Protein AF-A0A964A7P7-F1 (afdb_monomer_lite)

pLDDT: mean 86.05, std 11.73, range [36.97, 98.0]

Structure (mmCIF, N/CA/C/O backbone):
data_AF-A0A964A7P7-F1
#
_entry.id   AF-A0A964A7P7-F1
#
loop_
_atom_site.group_PDB
_atom_site.id
_atom_site.type_symbol
_atom_site.label_atom_id
_atom_site.label_alt_id
_atom_site.label_comp_id
_atom_site.label_asym_id
_atom_site.label_entity_id
_atom_site.label_seq_id
_atom_site.pdbx_PDB_ins_code
_atom_site.Cartn_x
_atom_site.Cartn_y
_atom_site.Cartn_z
_atom_site.occupancy
_atom_site.B_iso_or_equiv
_atom_site.auth_seq_id
_atom_site.auth_comp_id
_atom_site.auth_asym_id
_atom_site.auth_atom_id
_atom_site.pdbx_PDB_model_num
ATOM 1 N N . MET A 1 1 ? -12.795 -25.127 33.442 1.00 36.97 1 MET A N 1
ATOM 2 C CA . MET A 1 1 ? -13.113 -23.686 33.507 1.00 36.97 1 MET A CA 1
ATOM 3 C C . MET A 1 1 ? -12.722 -23.083 32.168 1.00 36.97 1 MET A C 1
ATOM 5 O O . MET A 1 1 ? -11.535 -22.965 31.910 1.00 36.97 1 MET A O 1
ATOM 9 N N . ALA A 1 2 ? -13.684 -22.821 31.280 1.00 46.06 2 ALA A N 1
ATOM 10 C CA . ALA A 1 2 ? -13.406 -22.111 30.034 1.00 46.06 2 ALA A CA 1
ATOM 11 C C . ALA A 1 2 ? -13.218 -20.628 30.373 1.00 46.06 2 ALA A C 1
ATOM 13 O O . ALA A 1 2 ? -14.102 -20.027 30.989 1.00 46.06 2 ALA A O 1
ATOM 14 N N . ALA A 1 3 ? -12.053 -20.070 30.045 1.00 47.06 3 ALA A N 1
ATOM 15 C CA . ALA A 1 3 ? -11.812 -18.641 30.158 1.00 47.06 3 ALA A CA 1
ATOM 16 C C . ALA A 1 3 ? -12.875 -17.916 29.323 1.00 47.06 3 ALA A C 1
ATOM 18 O O . ALA A 1 3 ? -13.030 -18.191 28.134 1.00 47.06 3 ALA A O 1
ATOM 19 N N . ARG A 1 4 ? -13.652 -17.034 29.955 1.00 51.91 4 ARG A N 1
ATOM 20 C CA . ARG A 1 4 ? -14.551 -16.143 29.225 1.00 51.91 4 ARG A CA 1
ATOM 21 C C . ARG A 1 4 ? -13.666 -15.201 28.419 1.00 51.91 4 ARG A C 1
ATOM 23 O O . ARG A 1 4 ? -12.966 -14.384 29.013 1.00 51.91 4 ARG A O 1
ATOM 30 N N . ALA A 1 5 ? -13.678 -15.346 27.096 1.00 59.22 5 ALA A N 1
ATOM 31 C CA . ALA A 1 5 ? -13.198 -14.302 26.205 1.00 59.22 5 ALA A CA 1
ATOM 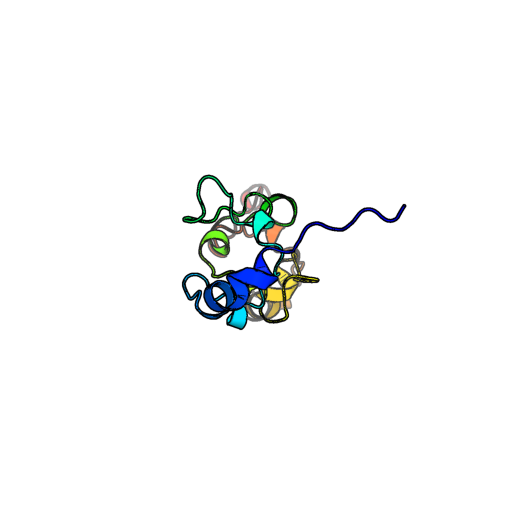32 C C . ALA A 1 5 ? -13.915 -13.005 26.609 1.00 59.22 5 ALA A C 1
ATOM 34 O O . ALA A 1 5 ? -15.136 -13.007 26.787 1.00 59.22 5 ALA A O 1
ATOM 35 N N . GLY A 1 6 ? -13.149 -11.948 26.883 1.00 60.06 6 GLY A N 1
ATOM 36 C CA . GLY A 1 6 ? -13.702 -10.658 27.286 1.00 60.06 6 GLY A CA 1
ATOM 37 C C . GLY A 1 6 ? -14.735 -10.170 26.272 1.00 60.06 6 GLY A C 1
ATOM 38 O O . GLY A 1 6 ? -14.663 -10.516 25.096 1.00 60.06 6 GLY A O 1
ATOM 39 N N . PHE A 1 7 ? -15.708 -9.395 26.743 1.00 76.75 7 PHE A N 1
ATOM 40 C CA . PHE A 1 7 ? -16.764 -8.830 25.909 1.00 76.75 7 PHE A CA 1
ATOM 41 C C . PHE A 1 7 ? -16.139 -7.995 24.769 1.00 76.75 7 PHE A C 1
ATOM 43 O O . PHE A 1 7 ? -15.469 -7.002 25.070 1.00 76.75 7 PHE A O 1
ATOM 50 N N . PRO A 1 8 ? -16.284 -8.395 23.490 1.00 87.56 8 PRO A N 1
ATOM 51 C CA . PRO A 1 8 ? -15.654 -7.691 22.378 1.00 87.56 8 PRO A CA 1
ATOM 52 C C . PRO A 1 8 ? -16.144 -6.246 22.284 1.00 87.56 8 PRO A C 1
ATOM 54 O O . PRO A 1 8 ? -17.333 -5.978 22.439 1.00 87.56 8 PRO A O 1
ATOM 57 N N . CYS A 1 9 ? -15.245 -5.307 21.981 1.00 91.50 9 CYS A N 1
ATOM 58 C CA . CYS A 1 9 ? -15.566 -3.878 21.889 1.00 91.50 9 CYS A CA 1
ATOM 59 C C . CYS A 1 9 ? -16.761 -3.611 20.955 1.00 91.50 9 CYS A C 1
ATOM 61 O O . CYS A 1 9 ? -17.642 -2.811 21.273 1.00 91.50 9 CYS A O 1
ATOM 63 N N . VAL A 1 10 ? -16.809 -4.323 19.823 1.00 93.56 10 VAL A N 1
ATOM 64 C CA . VAL A 1 10 ? -17.834 -4.160 18.785 1.00 93.56 10 VAL A CA 1
ATOM 65 C C . VAL A 1 10 ? 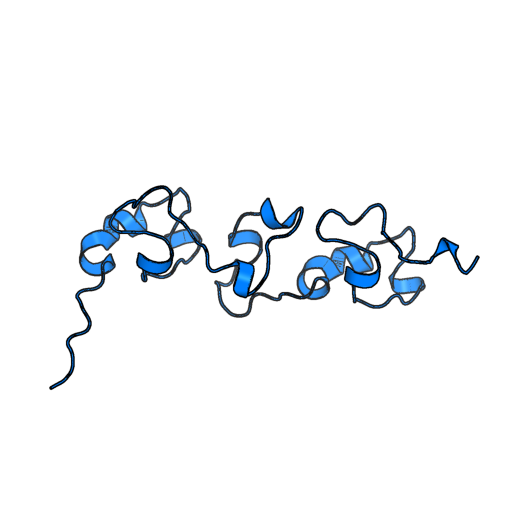-19.249 -4.492 19.263 1.00 93.56 10 VAL A C 1
ATOM 67 O O . VAL A 1 10 ? -20.197 -3.908 18.759 1.00 93.56 10 VAL A O 1
ATOM 70 N N . GLU A 1 11 ? -19.422 -5.350 20.269 1.00 93.31 11 GLU A N 1
ATOM 71 C CA . GLU A 1 11 ? -20.755 -5.722 20.767 1.00 93.31 11 GLU A CA 1
ATOM 72 C C . GLU A 1 11 ? -21.513 -4.515 21.355 1.00 93.31 11 GLU A C 1
ATOM 74 O O . GLU A 1 11 ? -22.731 -4.424 21.232 1.00 93.31 11 GLU A O 1
ATOM 79 N N . CYS A 1 12 ? -20.800 -3.546 21.944 1.00 94.75 12 CYS A N 1
ATOM 80 C CA . CYS A 1 12 ? -21.382 -2.262 22.360 1.00 94.75 12 CYS A CA 1
ATOM 81 C C . CYS A 1 12 ? -21.166 -1.153 21.321 1.00 94.75 12 CYS A C 1
ATOM 83 O O . CYS A 1 12 ? -22.005 -0.265 21.181 1.00 94.75 12 CYS A O 1
ATOM 85 N N . HIS A 1 13 ? -20.040 -1.175 20.604 1.00 94.56 13 HIS A N 1
ATOM 86 C CA . HIS A 1 13 ? -19.621 -0.085 19.719 1.00 94.56 13 HIS A CA 1
ATOM 87 C C . HIS A 1 13 ? -19.906 -0.330 18.228 1.00 94.56 13 HIS A C 1
ATOM 89 O O . HIS A 1 13 ? -19.389 0.407 17.391 1.00 94.56 13 HIS A O 1
ATOM 95 N N . ARG A 1 14 ? -20.761 -1.302 17.871 1.00 95.31 14 ARG A N 1
ATOM 96 C CA . ARG A 1 14 ? -21.176 -1.578 16.481 1.00 95.31 14 ARG A CA 1
ATOM 97 C C . ARG A 1 14 ? -21.626 -0.322 15.723 1.00 95.31 14 ARG A C 1
ATOM 99 O O . ARG A 1 14 ? -21.117 -0.129 14.625 1.00 95.31 14 ARG A O 1
ATOM 106 N N . PRO A 1 15 ? -22.471 0.573 16.283 1.00 96.88 15 PRO A N 1
ATOM 107 C CA . PRO A 1 15 ? -22.895 1.763 15.546 1.00 96.88 15 PRO A CA 1
ATOM 108 C C . PRO A 1 15 ? -21.742 2.731 15.260 1.0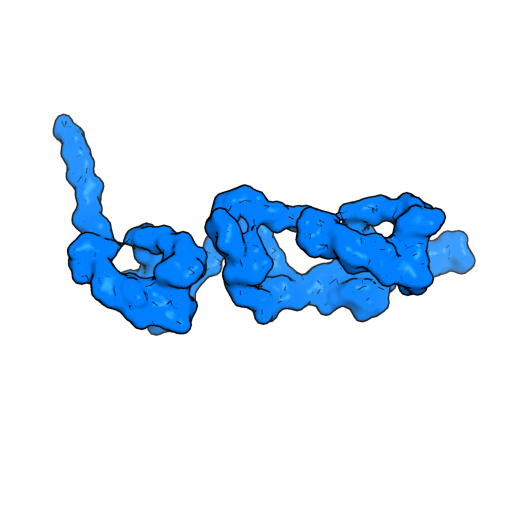0 96.88 15 PRO A C 1
ATOM 110 O O . PRO A 1 15 ? -21.726 3.368 14.216 1.00 96.88 15 PRO A O 1
ATOM 113 N N . ALA A 1 16 ? -20.768 2.835 16.171 1.00 95.50 16 ALA A N 1
ATOM 114 C CA . ALA A 1 16 ? -19.584 3.667 15.963 1.00 95.50 16 ALA A CA 1
ATOM 115 C C . ALA A 1 16 ? -18.645 3.053 14.918 1.00 95.50 16 ALA A C 1
ATOM 117 O O . ALA A 1 16 ? -18.069 3.781 14.119 1.00 95.50 16 ALA A O 1
ATOM 118 N N . TYR A 1 17 ? -18.527 1.721 14.901 1.00 94.44 17 TYR A N 1
ATOM 119 C CA . TYR A 1 17 ? -17.824 1.003 13.843 1.00 94.44 17 TYR A CA 1
ATOM 120 C C . TYR A 1 17 ? -18.482 1.259 12.477 1.00 94.44 17 TYR A C 1
ATOM 122 O O . TYR A 1 17 ? -17.785 1.589 11.530 1.00 94.44 17 TYR A O 1
ATOM 130 N N . ASP A 1 18 ? -19.810 1.141 12.383 1.00 96.06 18 ASP A N 1
ATOM 131 C CA . ASP A 1 18 ? -20.555 1.296 11.121 1.00 96.06 18 ASP A CA 1
ATOM 132 C C . ASP A 1 18 ? -20.554 2.723 10.574 1.00 96.06 18 ASP A C 1
ATOM 134 O O . ASP A 1 18 ? -20.739 2.923 9.379 1.00 96.06 18 ASP A O 1
ATOM 138 N N . ALA A 1 19 ? -20.387 3.711 11.453 1.00 96.31 19 ALA A N 1
ATOM 139 C CA . ALA A 1 19 ? -20.410 5.125 11.103 1.00 96.31 19 ALA A CA 1
ATOM 140 C C . ALA A 1 19 ? -19.016 5.727 10.863 1.00 96.31 19 ALA A C 1
ATOM 142 O O . ALA A 1 19 ? -18.926 6.917 10.561 1.00 96.31 19 ALA A O 1
ATOM 143 N N . ALA A 1 20 ? -17.935 4.962 11.043 1.00 92.50 20 ALA A N 1
ATOM 144 C CA . ALA A 1 20 ? -16.586 5.443 10.769 1.00 92.50 20 ALA A CA 1
ATOM 145 C C . ALA A 1 20 ? -16.402 5.652 9.260 1.00 92.50 20 ALA A C 1
ATOM 147 O O . ALA A 1 20 ? -16.742 4.769 8.481 1.00 92.50 20 ALA A O 1
ATOM 148 N N . THR A 1 21 ? -15.870 6.810 8.860 1.00 89.12 21 THR A N 1
ATOM 149 C CA . THR A 1 21 ? -15.626 7.175 7.449 1.00 89.12 21 THR A CA 1
ATOM 150 C C . THR A 1 21 ? -14.200 7.663 7.188 1.00 89.12 21 THR A C 1
ATOM 152 O O . THR A 1 21 ? -13.890 8.062 6.071 1.00 89.12 21 THR A O 1
ATOM 155 N N . ASP A 1 22 ? -13.347 7.685 8.214 1.00 82.62 22 ASP A N 1
ATOM 156 C CA . ASP A 1 22 ? -11.964 8.172 8.140 1.00 82.62 22 ASP A CA 1
ATOM 157 C C . ASP A 1 22 ? -11.035 7.305 9.020 1.00 82.62 22 ASP A C 1
ATOM 159 O O . ASP A 1 22 ? -10.732 7.678 10.159 1.00 82.62 22 ASP A O 1
ATOM 163 N N . PRO A 1 23 ? -10.643 6.102 8.551 1.00 81.88 23 PRO A N 1
ATOM 164 C CA . PRO A 1 23 ? -11.093 5.434 7.322 1.00 81.88 23 PRO A CA 1
ATOM 165 C C . PRO A 1 23 ? -12.490 4.794 7.464 1.00 81.88 23 PRO A C 1
ATOM 167 O O . PRO A 1 23 ? -13.003 4.618 8.573 1.00 81.88 23 PRO A O 1
ATOM 170 N N . ASP A 1 24 ? -13.123 4.437 6.341 1.00 86.75 24 ASP A N 1
ATOM 171 C CA . ASP A 1 24 ? -14.401 3.710 6.354 1.00 86.75 24 ASP A CA 1
ATOM 172 C C . ASP A 1 24 ? -14.197 2.250 6.781 1.00 86.75 24 ASP A C 1
ATOM 174 O O . ASP A 1 24 ? -13.654 1.425 6.044 1.00 86.75 24 ASP A O 1
ATOM 178 N N . HIS A 1 25 ? -14.635 1.916 7.997 1.00 88.31 25 HIS A N 1
ATOM 179 C CA . HIS A 1 25 ? -14.428 0.585 8.563 1.00 88.31 25 HIS A CA 1
ATOM 180 C C . HIS A 1 25 ? -15.208 -0.522 7.841 1.00 88.31 25 HIS A C 1
ATOM 182 O O . HIS A 1 25 ? -14.767 -1.675 7.821 1.00 88.31 25 HIS A O 1
ATOM 188 N N . VAL A 1 26 ? -16.379 -0.206 7.283 1.00 89.38 26 VAL A N 1
ATOM 189 C CA . VAL A 1 26 ? -17.254 -1.190 6.635 1.00 89.38 26 VAL A CA 1
ATOM 190 C C . VAL A 1 26 ? -16.827 -1.384 5.190 1.00 89.38 26 VAL A C 1
ATOM 192 O O . VAL A 1 26 ? -16.633 -2.525 4.772 1.00 89.38 26 VAL A O 1
ATOM 195 N N . ALA A 1 27 ? -16.658 -0.290 4.447 1.00 84.94 27 ALA A N 1
ATOM 196 C CA . ALA A 1 27 ? -16.283 -0.335 3.040 1.00 84.94 27 ALA A CA 1
ATOM 197 C C . ALA A 1 27 ? -14.896 -0.955 2.846 1.00 84.94 27 ALA A C 1
ATOM 199 O O . ALA A 1 27 ? -14.722 -1.763 1.937 1.00 84.94 27 ALA A O 1
ATOM 200 N N 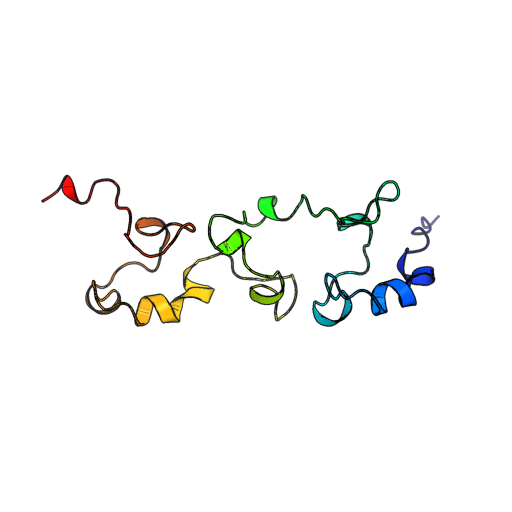. SER A 1 28 ? -13.945 -0.653 3.735 1.00 79.50 28 SER A N 1
ATOM 201 C CA . SER A 1 28 ? -12.596 -1.226 3.677 1.00 79.50 28 SER A CA 1
ATOM 202 C C . SER A 1 28 ? -12.485 -2.603 4.343 1.00 79.50 28 SER A C 1
ATOM 204 O O . SER A 1 28 ? -11.420 -3.208 4.310 1.00 79.50 28 SER A O 1
ATOM 206 N N . GLY A 1 29 ? -13.555 -3.128 4.954 1.00 80.81 29 GLY A N 1
ATOM 207 C CA . GLY A 1 29 ? -13.560 -4.481 5.522 1.00 80.81 29 GLY A CA 1
ATOM 208 C C . GLY A 1 29 ? -12.603 -4.681 6.704 1.00 80.81 29 GLY A C 1
ATOM 209 O O . GLY A 1 29 ? -12.028 -5.762 6.854 1.00 80.81 29 GLY A O 1
ATOM 210 N N . TYR A 1 30 ? -12.409 -3.657 7.541 1.00 83.12 30 TYR A N 1
ATOM 211 C CA . TYR A 1 30 ? -11.530 -3.754 8.708 1.00 83.12 30 TYR A CA 1
ATOM 212 C C . TYR A 1 30 ? -12.012 -4.824 9.711 1.00 83.12 30 TYR A C 1
ATOM 214 O O . TYR A 1 30 ? -13.187 -5.187 9.760 1.00 83.12 30 TYR A O 1
ATOM 222 N N . PRO A 1 31 ? -11.123 -5.387 10.544 1.00 85.44 31 PRO A N 1
ATOM 223 C CA . PRO A 1 31 ? -11.537 -6.349 11.552 1.00 85.44 31 PRO A CA 1
ATOM 224 C C . PRO A 1 31 ? -12.218 -5.654 12.738 1.00 85.44 31 PRO A C 1
ATOM 226 O O . PRO A 1 31 ? -11.924 -4.514 13.095 1.00 85.44 31 PRO A O 1
ATOM 229 N N . THR A 1 32 ? -13.059 -6.391 13.464 1.00 90.06 32 THR A N 1
ATOM 230 C CA . THR A 1 32 ? -13.665 -5.911 14.719 1.00 90.06 32 THR A CA 1
ATOM 231 C C . THR A 1 32 ? -12.727 -6.030 15.930 1.00 90.06 32 THR A C 1
ATOM 233 O O . THR A 1 32 ? -13.151 -5.862 17.076 1.00 90.06 32 THR A O 1
ATOM 236 N N . THR A 1 33 ? -11.445 -6.335 15.707 1.00 88.12 33 THR A N 1
ATOM 237 C CA . THR A 1 33 ? -10.385 -6.329 16.724 1.00 88.12 33 THR A CA 1
ATOM 238 C C . THR A 1 33 ? -9.863 -4.907 16.916 1.00 88.12 33 THR A C 1
ATOM 240 O O . THR A 1 33 ? -8.757 -4.571 16.509 1.00 88.12 33 THR A O 1
ATOM 243 N N . CYS A 1 34 ? -10.673 -4.052 17.548 1.00 90.69 34 CYS A N 1
ATOM 244 C CA . CYS A 1 34 ? -10.429 -2.606 17.628 1.00 90.69 34 CYS A CA 1
ATOM 245 C C . CYS A 1 34 ? -9.036 -2.236 18.161 1.00 90.69 34 CYS A C 1
ATOM 247 O O . CYS A 1 34 ? -8.443 -1.270 17.696 1.00 90.69 34 CYS A O 1
ATOM 249 N N . VAL A 1 35 ? -8.501 -3.019 19.106 1.00 89.19 35 VAL A N 1
ATOM 250 C CA . VAL A 1 35 ? -7.201 -2.757 19.751 1.00 89.19 35 VAL A CA 1
ATOM 251 C C . VAL A 1 35 ? -5.981 -2.990 18.856 1.00 89.19 35 VAL A C 1
ATOM 253 O O . VAL A 1 35 ? -4.861 -2.724 19.277 1.00 89.19 35 VAL A O 1
ATOM 256 N N . THR A 1 36 ? -6.183 -3.480 17.631 1.00 84.00 36 THR A N 1
ATOM 257 C CA . THR A 1 36 ? -5.131 -3.538 16.610 1.00 84.00 36 THR A CA 1
ATOM 258 C C . THR A 1 36 ? -4.738 -2.142 16.123 1.00 84.00 36 THR A C 1
ATOM 260 O O . THR A 1 36 ? -3.577 -1.942 15.783 1.00 84.00 36 THR A O 1
ATOM 263 N N . CYS A 1 37 ? -5.686 -1.196 16.117 1.00 87.19 37 CYS A N 1
ATOM 264 C CA . CYS A 1 37 ? -5.467 0.166 15.617 1.00 87.19 37 CYS A CA 1
ATOM 265 C C . CYS A 1 37 ? -5.782 1.243 16.668 1.00 87.19 37 CYS A C 1
ATOM 267 O O . CYS A 1 37 ? -5.178 2.309 16.691 1.00 87.19 37 CYS A O 1
ATOM 269 N N . HIS A 1 38 ? -6.740 0.993 17.559 1.00 91.31 38 HIS A N 1
ATOM 270 C CA . HIS A 1 38 ? -7.158 1.957 18.572 1.00 91.31 38 HIS A CA 1
ATOM 271 C C . HIS A 1 38 ? -6.586 1.608 19.941 1.00 91.31 38 HIS A C 1
ATOM 273 O O . HIS A 1 38 ? -6.564 0.450 20.354 1.00 91.31 38 HIS A O 1
ATOM 279 N N . SER A 1 39 ? -6.211 2.626 20.709 1.00 90.38 39 SER A N 1
ATOM 280 C CA . SER A 1 39 ? -5.876 2.455 22.121 1.00 90.38 39 SER A CA 1
ATOM 281 C C . SER A 1 39 ? -6.974 3.042 23.007 1.00 90.38 39 SER A C 1
ATOM 283 O O . SER A 1 39 ? -7.680 3.974 22.625 1.00 90.38 39 SER A O 1
ATOM 285 N N . LEU A 1 40 ? -7.109 2.532 24.233 1.00 89.75 40 LEU A N 1
ATOM 286 C CA . LEU A 1 40 ? -8.062 3.093 25.200 1.00 89.75 40 LEU A CA 1
ATOM 287 C C . LEU A 1 40 ? -7.644 4.482 25.717 1.00 89.75 40 LEU A C 1
ATOM 289 O O . LEU A 1 40 ? -8.480 5.206 26.246 1.00 89.75 40 LEU A O 1
ATOM 293 N N . GLY A 1 41 ? -6.360 4.842 25.593 1.00 89.00 41 GLY A N 1
ATOM 294 C CA . GLY A 1 41 ? -5.832 6.147 26.011 1.00 89.00 41 GLY A CA 1
ATOM 295 C C . GLY A 1 41 ? -5.903 7.219 24.921 1.00 89.00 41 GLY A C 1
ATOM 296 O O . GLY A 1 41 ? -5.971 8.404 25.234 1.00 89.00 41 GLY A O 1
ATOM 297 N N . ALA A 1 42 ? -5.914 6.803 23.657 1.00 86.94 42 ALA A N 1
ATOM 298 C CA . ALA A 1 42 ? -6.045 7.649 22.481 1.00 86.94 42 ALA A CA 1
ATOM 299 C C . ALA A 1 42 ? -6.759 6.842 21.389 1.00 86.94 42 ALA A C 1
ATOM 301 O O . ALA A 1 42 ? -6.154 5.992 20.733 1.00 86.94 42 ALA A O 1
ATOM 302 N N . TRP A 1 43 ? -8.068 7.071 21.253 1.00 89.50 43 TRP A N 1
ATOM 303 C CA . TRP A 1 43 ? -8.884 6.396 20.241 1.00 89.50 43 TRP A CA 1
ATOM 304 C C . TRP A 1 43 ? -8.665 6.995 18.847 1.00 89.50 43 TRP A C 1
ATOM 306 O O . TRP A 1 43 ? -8.715 6.276 17.856 1.00 89.50 43 TRP A O 1
ATOM 316 N N . THR A 1 44 ? -8.404 8.303 18.778 1.00 88.69 44 THR A N 1
ATOM 317 C CA . THR A 1 44 ? -8.115 9.041 17.542 1.00 88.69 44 THR A CA 1
ATOM 318 C C . THR A 1 44 ? -6.913 9.979 17.740 1.00 88.69 44 THR A C 1
ATOM 320 O O . THR A 1 44 ? -6.912 10.712 18.735 1.00 88.69 44 THR A O 1
ATOM 323 N N . PRO A 1 45 ? -5.940 10.025 16.809 1.00 84.88 45 PRO A N 1
ATOM 324 C CA . PRO A 1 45 ? -5.824 9.141 15.647 1.00 84.88 45 PRO A CA 1
ATOM 325 C C . PRO A 1 45 ? -5.592 7.687 16.078 1.00 84.88 45 PRO A C 1
ATOM 327 O O . PRO A 1 45 ? -5.018 7.428 17.136 1.00 84.88 45 PRO A O 1
ATOM 330 N N . ALA A 1 46 ? -6.100 6.751 15.280 1.00 86.19 46 ALA A N 1
ATOM 331 C CA . ALA A 1 46 ? -5.705 5.356 15.397 1.00 86.19 46 ALA A CA 1
ATOM 332 C C . ALA A 1 46 ? -4.249 5.218 14.929 1.00 86.19 46 ALA A C 1
ATOM 334 O O . ALA A 1 46 ? -3.797 5.991 14.085 1.00 86.19 46 ALA A O 1
ATOM 335 N N . ASP A 1 47 ? -3.530 4.244 15.467 1.00 80.38 47 ASP A N 1
ATOM 336 C CA . ASP A 1 47 ? -2.158 3.949 15.077 1.00 80.38 47 ASP A CA 1
ATOM 337 C C . ASP A 1 47 ? -2.054 2.478 14.682 1.00 80.38 47 ASP A C 1
ATOM 339 O O . ASP A 1 47 ? -2.473 1.590 15.425 1.00 80.38 47 ASP A O 1
ATOM 343 N N . PHE A 1 48 ? -1.502 2.219 13.503 1.00 77.12 48 PHE A N 1
ATOM 344 C CA . PHE A 1 48 ? -1.289 0.875 12.990 1.00 77.12 48 PHE A CA 1
ATOM 345 C C . PHE A 1 48 ? 0.207 0.631 12.788 1.00 77.12 48 PHE A C 1
ATOM 347 O O . PHE A 1 48 ? 0.734 0.665 11.681 1.00 77.12 48 PHE A O 1
ATOM 354 N N . THR A 1 49 ? 0.903 0.346 13.888 1.00 72.31 49 THR A N 1
ATOM 355 C CA . THR A 1 49 ? 2.370 0.177 13.911 1.00 72.31 49 THR A CA 1
ATOM 356 C C . THR A 1 49 ? 2.867 -1.192 13.440 1.00 72.31 49 THR A C 1
ATOM 358 O O . THR A 1 49 ? 4.061 -1.475 13.503 1.00 72.31 49 THR A O 1
ATOM 361 N N . GLY A 1 50 ? 1.974 -2.068 12.975 1.00 78.69 50 GLY A N 1
ATOM 362 C CA . GLY A 1 50 ? 2.313 -3.442 12.598 1.00 78.69 50 GLY A CA 1
ATOM 363 C C . GLY A 1 50 ? 2.518 -3.679 11.103 1.00 78.69 50 GLY A C 1
ATOM 364 O O . GLY A 1 50 ? 3.067 -4.720 10.753 1.00 78.69 50 GLY A O 1
ATOM 365 N N . HIS A 1 51 ? 2.077 -2.763 10.233 1.00 86.12 51 HIS A N 1
ATOM 366 C CA . HIS A 1 51 ? 2.057 -2.992 8.782 1.00 86.12 51 HIS A CA 1
ATOM 367 C C . HIS A 1 51 ? 3.445 -3.317 8.221 1.00 86.12 51 HIS A C 1
ATOM 369 O O . HIS A 1 51 ? 3.640 -4.331 7.550 1.00 86.12 51 HIS A O 1
ATOM 375 N N . ASP A 1 52 ? 4.424 -2.481 8.569 1.00 88.06 52 ASP A N 1
ATOM 376 C CA . ASP A 1 52 ? 5.763 -2.521 7.981 1.00 88.06 52 ASP A CA 1
ATOM 377 C C . ASP A 1 52 ? 6.548 -3.789 8.334 1.00 88.06 52 ASP A C 1
ATOM 379 O O . ASP A 1 52 ? 7.518 -4.126 7.658 1.00 88.06 52 ASP A O 1
ATOM 383 N N . ALA A 1 53 ? 6.114 -4.535 9.357 1.00 87.25 53 ALA A N 1
ATOM 384 C CA . ALA A 1 53 ? 6.679 -5.843 9.674 1.00 87.25 53 ALA A CA 1
ATOM 385 C C . ALA A 1 53 ? 6.336 -6.911 8.616 1.00 87.25 53 ALA A C 1
ATOM 387 O O . ALA A 1 53 ? 7.034 -7.921 8.527 1.00 87.25 53 ALA A O 1
ATOM 388 N N . PHE A 1 54 ? 5.273 -6.700 7.833 1.00 85.44 54 PHE A N 1
ATOM 389 C CA . PHE A 1 54 ? 4.841 -7.586 6.751 1.00 85.44 54 PHE A CA 1
ATOM 390 C C . PHE A 1 54 ? 5.291 -7.066 5.388 1.00 85.44 54 PHE A C 1
ATOM 392 O O . PHE A 1 54 ? 5.838 -7.828 4.591 1.00 85.44 54 PHE A O 1
ATOM 399 N N . TRP A 1 55 ? 5.069 -5.775 5.131 1.00 89.88 55 TRP A N 1
ATOM 400 C CA . TRP A 1 55 ? 5.511 -5.108 3.914 1.00 89.88 55 TRP A CA 1
ATOM 401 C C . TRP A 1 55 ? 5.701 -3.607 4.175 1.00 89.88 55 TRP A C 1
ATOM 403 O O . TRP A 1 55 ? 4.724 -2.916 4.466 1.00 89.88 55 TRP A O 1
ATOM 413 N N . PRO A 1 56 ? 6.938 -3.087 4.124 1.00 89.94 56 PRO A N 1
ATOM 414 C CA . PRO A 1 56 ? 7.194 -1.694 4.457 1.00 89.94 56 PRO A CA 1
ATOM 415 C C . PRO A 1 56 ? 6.611 -0.765 3.391 1.00 89.94 56 PRO A C 1
ATOM 417 O O . PRO A 1 56 ? 6.907 -0.910 2.203 1.00 89.94 56 PRO A O 1
ATOM 420 N N . LEU A 1 57 ? 5.825 0.226 3.819 1.00 90.50 57 LEU A N 1
ATOM 421 C CA . LEU A 1 57 ? 5.321 1.267 2.924 1.00 90.50 57 LEU A CA 1
ATOM 422 C C . LEU A 1 57 ? 6.457 2.231 2.555 1.00 90.50 57 LEU A C 1
ATOM 424 O O . LEU A 1 57 ? 6.723 3.216 3.240 1.00 90.50 57 LEU A O 1
ATOM 428 N N . LEU A 1 58 ? 7.164 1.921 1.468 1.00 90.75 58 LEU A N 1
ATOM 429 C CA . LEU A 1 58 ? 8.285 2.716 0.970 1.00 90.75 58 LEU A CA 1
ATOM 430 C C . LEU A 1 58 ? 7.873 3.596 -0.212 1.00 90.75 58 LEU A C 1
ATOM 432 O O . LEU A 1 58 ? 7.107 3.183 -1.086 1.00 90.75 58 LEU A O 1
ATOM 436 N N . GLY A 1 59 ? 8.453 4.798 -0.272 1.00 92.44 59 GLY A N 1
ATOM 437 C CA . GLY A 1 59 ? 8.275 5.728 -1.386 1.00 92.44 59 GLY A CA 1
ATOM 438 C C . GLY A 1 59 ? 6.800 5.992 -1.692 1.00 92.44 59 GLY A C 1
ATOM 439 O O . GLY A 1 59 ? 6.032 6.327 -0.797 1.00 92.44 59 GLY A O 1
ATOM 440 N N . LYS A 1 60 ? 6.397 5.814 -2.953 1.00 93.56 60 LYS A N 1
ATOM 441 C CA . LYS A 1 60 ? 5.030 6.085 -3.424 1.00 93.56 60 LYS A CA 1
ATOM 442 C C . LYS A 1 60 ? 3.962 5.195 -2.800 1.00 93.56 60 LYS A C 1
ATOM 444 O O . LYS A 1 60 ? 2.803 5.590 -2.770 1.00 93.56 60 LYS A O 1
ATOM 449 N N . HIS A 1 61 ? 4.329 4.037 -2.261 1.00 93.00 61 HIS A N 1
ATOM 450 C CA . HIS A 1 61 ? 3.366 3.168 -1.592 1.00 93.00 61 HIS A CA 1
ATOM 451 C C . HIS A 1 61 ? 2.958 3.679 -0.206 1.00 93.00 61 HIS A C 1
ATOM 453 O O . HIS A 1 61 ? 1.933 3.256 0.310 1.00 93.00 61 HIS A O 1
ATOM 459 N N . ALA A 1 62 ? 3.706 4.615 0.386 1.00 90.94 62 ALA A N 1
ATOM 460 C CA . ALA A 1 62 ? 3.264 5.311 1.594 1.00 90.94 62 ALA A CA 1
ATOM 461 C C . ALA A 1 62 ? 2.118 6.302 1.330 1.00 90.94 62 ALA A C 1
ATOM 463 O O . ALA A 1 62 ? 1.433 6.699 2.269 1.00 90.94 62 ALA A O 1
ATOM 464 N N . ASP A 1 63 ? 1.901 6.683 0.066 1.00 89.25 63 ASP A N 1
ATOM 465 C CA . ASP A 1 63 ? 0.909 7.687 -0.328 1.00 89.25 63 ASP A CA 1
ATOM 466 C C . ASP A 1 63 ? -0.422 7.069 -0.811 1.00 89.25 63 ASP A C 1
ATOM 468 O O . ASP A 1 63 ? -1.362 7.809 -1.109 1.00 89.25 63 ASP A O 1
ATOM 472 N N . VAL A 1 64 ? -0.523 5.736 -0.932 1.00 87.62 64 VAL A N 1
ATOM 473 C CA . VAL A 1 64 ? -1.742 5.063 -1.418 1.00 87.62 64 VAL A CA 1
ATOM 474 C C . VAL A 1 64 ? -2.662 4.652 -0.267 1.00 87.62 64 VAL A C 1
ATOM 476 O O . VAL A 1 64 ? -2.206 4.253 0.803 1.00 87.62 64 VAL A O 1
ATOM 479 N N . GLY A 1 65 ? -3.976 4.732 -0.492 1.00 84.81 65 GLY A N 1
ATOM 480 C CA . GLY A 1 65 ? -4.974 4.244 0.464 1.00 84.81 65 GLY A CA 1
ATOM 481 C C . GLY A 1 65 ? -4.900 2.724 0.626 1.00 84.81 65 GLY A C 1
ATOM 482 O O . GLY A 1 65 ? -4.581 2.011 -0.328 1.00 84.81 65 GLY A O 1
ATOM 483 N N . CYS A 1 66 ? -5.209 2.214 1.822 1.00 84.94 66 CYS A N 1
ATOM 484 C CA . CYS A 1 66 ? -5.117 0.788 2.158 1.00 84.94 66 CYS A CA 1
ATOM 485 C C . CYS A 1 66 ? -5.901 -0.102 1.176 1.00 84.94 66 CYS A C 1
ATOM 487 O O . CYS A 1 66 ? -5.460 -1.191 0.814 1.00 84.94 66 CYS A O 1
ATOM 489 N N . GLU A 1 67 ? -7.056 0.379 0.723 1.00 84.62 67 GLU A N 1
ATOM 490 C CA . GLU A 1 67 ? -7.955 -0.273 -0.227 1.00 84.62 67 GLU A CA 1
ATOM 491 C C . GLU A 1 67 ? -7.341 -0.461 -1.619 1.00 84.62 67 GLU A C 1
ATOM 493 O O . GLU A 1 67 ? -7.768 -1.349 -2.353 1.00 84.62 67 GLU A O 1
ATOM 498 N N . SER A 1 68 ? -6.306 0.315 -1.964 1.00 88.44 68 SER A N 1
ATOM 499 C CA . SER A 1 68 ? -5.594 0.173 -3.241 1.00 88.44 68 SER A CA 1
ATOM 500 C C . SER A 1 68 ? -4.894 -1.184 -3.350 1.00 88.44 68 SER A C 1
ATOM 502 O O . SER A 1 68 ? -4.765 -1.722 -4.446 1.00 88.44 68 SER A O 1
ATOM 504 N N . CYS A 1 69 ? -4.478 -1.750 -2.213 1.00 89.31 69 CYS A N 1
ATOM 505 C CA . CYS A 1 69 ? -3.834 -3.063 -2.128 1.00 89.31 69 CYS A CA 1
ATOM 506 C C . CYS A 1 69 ? -4.774 -4.134 -1.544 1.00 89.31 69 CYS A C 1
ATOM 508 O O . CYS A 1 69 ? -4.654 -5.317 -1.861 1.00 89.31 69 CYS A O 1
ATOM 510 N N . HIS A 1 70 ? -5.713 -3.731 -0.684 1.00 86.62 70 HIS A N 1
ATOM 511 C CA . HIS A 1 70 ? -6.592 -4.626 0.075 1.00 86.62 70 HIS A CA 1
ATOM 512 C C . HIS A 1 70 ? -8.037 -4.660 -0.445 1.00 86.62 70 HIS A C 1
ATOM 514 O O . HIS A 1 70 ? -8.973 -4.839 0.332 1.00 86.62 70 HIS A O 1
ATOM 520 N N . ALA A 1 71 ? -8.233 -4.513 -1.758 1.00 83.75 71 ALA A N 1
ATOM 521 C CA . ALA A 1 71 ? -9.561 -4.499 -2.379 1.00 83.75 71 ALA A CA 1
ATOM 522 C C . ALA A 1 71 ? -10.375 -5.785 -2.120 1.00 83.75 71 ALA A C 1
ATOM 524 O O . ALA A 1 71 ? -11.589 -5.726 -1.937 1.00 83.75 71 ALA A O 1
ATOM 525 N N . ASP A 1 72 ? -9.696 -6.934 -2.043 1.00 83.31 72 ASP A N 1
ATOM 526 C CA . ASP A 1 72 ? -10.293 -8.248 -1.760 1.00 83.31 72 ASP A CA 1
ATOM 527 C C . ASP A 1 72 ? -10.106 -8.683 -0.289 1.00 83.31 72 ASP A C 1
ATOM 529 O O . ASP A 1 72 ? -10.292 -9.850 0.070 1.00 83.31 72 ASP A O 1
ATOM 533 N N . GLY A 1 73 ? -9.739 -7.736 0.581 1.00 77.75 73 GLY A N 1
ATOM 534 C CA . GLY A 1 73 ? -9.438 -7.945 1.994 1.00 77.75 73 GLY A CA 1
ATOM 535 C C . GLY A 1 73 ? -7.940 -7.924 2.325 1.00 77.75 73 GLY A C 1
ATOM 536 O O . GLY A 1 73 ? -7.072 -7.751 1.473 1.00 77.75 73 GLY A O 1
ATOM 537 N N . TYR A 1 74 ? -7.633 -8.098 3.615 1.00 78.06 74 TYR A N 1
ATOM 538 C CA . TYR A 1 74 ? -6.280 -7.911 4.166 1.00 78.06 74 TYR A CA 1
ATOM 539 C C . TYR A 1 74 ? -5.383 -9.156 4.136 1.00 78.06 74 TYR A C 1
ATOM 541 O O . TYR A 1 74 ? -4.223 -9.099 4.541 1.00 78.06 74 TYR A O 1
ATOM 549 N N . ALA A 1 75 ? -5.908 -10.299 3.699 1.00 79.44 75 ALA A N 1
ATOM 550 C CA . ALA A 1 75 ? -5.164 -11.550 3.633 1.00 79.44 75 ALA A CA 1
ATOM 551 C C . ALA A 1 75 ? -4.797 -11.874 2.185 1.00 79.44 75 ALA A C 1
ATOM 553 O O . ALA A 1 75 ? -5.636 -11.782 1.297 1.00 79.44 75 ALA A O 1
ATOM 554 N N . GLY A 1 76 ? -3.560 -12.320 1.962 1.00 83.75 76 GLY A N 1
ATOM 555 C CA . GLY A 1 76 ? -3.122 -12.776 0.641 1.00 83.75 76 GLY A CA 1
ATOM 556 C C . GLY A 1 76 ? -2.837 -11.661 -0.366 1.00 83.75 76 GLY A C 1
ATOM 557 O O . GLY A 1 76 ? -2.634 -11.971 -1.535 1.00 83.75 76 GLY A O 1
ATOM 558 N N . THR A 1 77 ? -2.786 -10.398 0.071 1.00 90.81 77 THR A N 1
ATOM 559 C CA . THR A 1 77 ? -2.308 -9.286 -0.758 1.00 90.81 77 THR A CA 1
ATOM 560 C C . THR A 1 77 ? -0.880 -9.574 -1.235 1.00 90.81 77 THR A C 1
ATOM 562 O O . THR A 1 77 ? -0.007 -9.819 -0.394 1.00 90.81 77 THR A O 1
ATOM 565 N N . PRO A 1 78 ? -0.634 -9.588 -2.558 1.00 91.75 78 PRO A N 1
ATOM 566 C CA . PRO A 1 78 ? 0.699 -9.804 -3.104 1.00 91.75 78 PRO A CA 1
ATOM 567 C C . PRO A 1 78 ? 1.680 -8.726 -2.642 1.00 91.75 78 PRO A C 1
ATOM 569 O O . PRO A 1 78 ? 1.311 -7.567 -2.465 1.00 91.75 78 PRO A O 1
ATOM 572 N N . THR A 1 79 ? 2.938 -9.116 -2.457 1.00 91.38 79 THR A N 1
ATOM 573 C CA . THR A 1 79 ? 4.012 -8.219 -2.003 1.00 91.38 79 THR A CA 1
ATOM 574 C C . THR A 1 79 ? 5.128 -8.050 -3.029 1.00 91.38 79 THR A C 1
ATOM 576 O O . THR A 1 79 ? 6.013 -7.212 -2.838 1.00 91.38 79 THR A O 1
ATOM 579 N N . ASP A 1 80 ? 5.104 -8.835 -4.108 1.00 92.19 80 ASP A N 1
ATOM 580 C CA . ASP A 1 80 ? 6.006 -8.682 -5.242 1.00 92.19 80 ASP A CA 1
ATOM 581 C C . ASP A 1 80 ? 5.492 -7.614 -6.214 1.00 92.19 80 ASP A C 1
ATOM 583 O O . ASP A 1 80 ? 4.291 -7.470 -6.444 1.00 92.19 80 ASP A O 1
ATOM 587 N N . CYS A 1 81 ? 6.426 -6.865 -6.797 1.00 94.62 81 CYS A N 1
ATOM 588 C CA . CYS A 1 81 ? 6.114 -5.739 -7.669 1.00 94.62 81 CYS A CA 1
ATOM 589 C C . CYS A 1 81 ? 5.308 -6.163 -8.908 1.00 94.62 81 CYS A C 1
ATOM 591 O O . CYS A 1 81 ? 4.355 -5.480 -9.273 1.00 94.62 81 CYS A O 1
ATOM 593 N N . ASP A 1 82 ? 5.670 -7.286 -9.543 1.00 96.38 82 ASP A N 1
ATOM 594 C CA . ASP A 1 82 ? 5.055 -7.748 -10.796 1.00 96.38 82 ASP A CA 1
ATOM 595 C C . ASP A 1 82 ? 3.575 -8.092 -10.615 1.00 96.38 82 ASP A C 1
ATOM 597 O O . ASP A 1 82 ? 2.779 -7.781 -11.492 1.00 96.38 82 ASP A O 1
ATOM 601 N N . SER A 1 83 ? 3.163 -8.646 -9.472 1.00 94.44 83 SER A N 1
ATOM 602 C CA . SER A 1 83 ? 1.755 -8.997 -9.241 1.00 94.44 83 SER A CA 1
ATOM 603 C C . SER A 1 83 ? 0.781 -7.825 -9.409 1.00 94.44 83 SER A C 1
ATOM 605 O O . SER A 1 83 ? -0.353 -8.044 -9.835 1.00 94.44 83 SER A O 1
ATOM 607 N N . CYS A 1 84 ? 1.217 -6.591 -9.134 1.00 93.88 84 CYS A N 1
ATOM 608 C CA . CYS A 1 84 ? 0.417 -5.380 -9.350 1.00 93.88 84 CYS A CA 1
ATOM 609 C C . CYS A 1 84 ? 0.862 -4.593 -10.593 1.00 93.88 84 CYS A C 1
ATOM 611 O O . CYS A 1 84 ? 0.027 -4.072 -11.330 1.00 93.88 84 CYS A O 1
ATOM 613 N N . HIS A 1 85 ? 2.169 -4.533 -10.850 1.00 96.25 85 HIS A N 1
ATOM 614 C CA . HIS A 1 85 ? 2.775 -3.707 -11.897 1.00 96.25 85 HIS A CA 1
ATOM 615 C C . HIS A 1 85 ? 3.124 -4.478 -13.175 1.00 96.25 85 HIS A C 1
ATOM 617 O O . HIS A 1 85 ? 3.862 -3.979 -14.024 1.00 96.25 85 HIS A O 1
ATOM 623 N N . HIS A 1 86 ? 2.569 -5.678 -13.372 1.00 97.38 86 HIS A N 1
ATOM 624 C CA . HIS A 1 86 ? 2.716 -6.412 -14.629 1.00 97.38 86 HIS A CA 1
ATOM 625 C C . HIS A 1 86 ? 2.307 -5.587 -15.865 1.00 97.38 86 HIS A C 1
ATOM 627 O O . HIS A 1 86 ? 3.031 -5.625 -16.863 1.00 97.38 86 HIS A O 1
ATOM 633 N N . PRO A 1 87 ? 1.199 -4.812 -15.839 1.00 97.88 87 PRO A N 1
ATOM 634 C CA . PRO A 1 87 ? 0.848 -3.955 -16.967 1.00 97.88 87 PRO A CA 1
ATOM 635 C C . PRO A 1 87 ? 1.927 -2.910 -17.271 1.00 97.88 87 PRO A C 1
ATOM 637 O O . PRO A 1 87 ? 2.227 -2.691 -18.441 1.00 97.88 87 PRO A O 1
ATOM 640 N N . ASP A 1 88 ? 2.549 -2.326 -16.242 1.00 96.88 88 ASP A N 1
ATOM 641 C CA . ASP A 1 88 ? 3.636 -1.353 -16.403 1.00 96.88 88 ASP A CA 1
ATOM 642 C C . ASP A 1 88 ? 4.884 -2.019 -17.001 1.00 96.88 88 ASP A C 1
ATOM 644 O O . ASP A 1 88 ? 5.514 -1.461 -17.897 1.00 96.88 88 ASP A O 1
ATOM 648 N N . TYR A 1 89 ? 5.207 -3.246 -16.570 1.00 97.25 89 TYR A N 1
ATOM 649 C CA . TYR A 1 89 ? 6.294 -4.040 -17.150 1.00 97.25 89 TYR A CA 1
ATOM 650 C C . TYR A 1 89 ? 6.073 -4.304 -18.646 1.00 97.25 89 TYR A C 1
ATOM 652 O O . TYR A 1 89 ? 7.007 -4.171 -19.430 1.00 97.25 89 TYR A O 1
ATOM 660 N N . VAL A 1 90 ? 4.851 -4.663 -19.052 1.00 98.00 90 VAL A N 1
ATOM 661 C CA . VAL A 1 90 ? 4.520 -4.940 -20.461 1.00 98.00 90 VAL A CA 1
ATOM 662 C C . VAL A 1 90 ? 4.450 -3.661 -21.304 1.00 98.00 90 VAL A C 1
ATOM 664 O O . VAL A 1 90 ? 4.724 -3.714 -22.499 1.00 98.00 90 VAL A O 1
ATOM 667 N N . ALA A 1 91 ? 4.073 -2.529 -20.705 1.00 97.44 91 ALA A N 1
ATOM 668 C CA . ALA A 1 91 ? 3.902 -1.252 -21.396 1.00 97.44 91 ALA A CA 1
ATOM 669 C C . ALA A 1 91 ? 5.185 -0.407 -21.500 1.00 97.44 91 ALA A C 1
ATOM 671 O O . ALA A 1 91 ? 5.161 0.644 -22.139 1.00 97.44 91 ALA A O 1
ATOM 672 N N . ALA A 1 92 ? 6.286 -0.816 -20.866 1.00 95.44 92 ALA A N 1
ATOM 673 C CA . ALA A 1 92 ? 7.559 -0.114 -20.974 1.00 95.44 92 ALA A CA 1
ATOM 674 C C . ALA A 1 92 ? 8.093 -0.170 -22.418 1.00 95.44 92 ALA A C 1
ATOM 676 O O . ALA A 1 92 ? 8.198 -1.251 -22.989 1.00 95.44 92 ALA A O 1
ATOM 677 N N . GLU A 1 93 ? 8.444 0.985 -22.996 1.00 93.75 93 GLU A N 1
ATOM 678 C CA . GLU A 1 93 ? 8.973 1.096 -24.372 1.00 93.75 93 GLU A CA 1
ATOM 679 C C . GLU A 1 93 ? 10.430 1.589 -24.426 1.00 93.75 93 GLU A C 1
ATOM 681 O O . GLU A 1 93 ? 11.117 1.388 -25.428 1.00 93.75 93 GLU A O 1
ATOM 686 N N . ASP A 1 94 ? 10.920 2.219 -23.354 1.00 87.75 94 ASP A N 1
ATOM 687 C CA . ASP A 1 94 ? 12.260 2.809 -23.293 1.00 87.75 94 ASP A CA 1
ATOM 688 C C . ASP A 1 94 ? 12.936 2.517 -21.939 1.00 87.75 94 ASP A C 1
ATOM 690 O O . ASP A 1 94 ? 12.802 3.304 -20.997 1.00 87.75 94 ASP A O 1
ATOM 694 N N . PRO A 1 95 ? 13.636 1.373 -21.807 1.00 89.88 95 PRO A N 1
ATOM 695 C CA . PRO A 1 95 ? 13.740 0.279 -22.781 1.00 89.88 95 PRO A CA 1
ATOM 696 C C . PRO A 1 95 ? 12.488 -0.617 -22.814 1.00 89.88 95 PRO A C 1
ATOM 698 O O . PRO A 1 95 ? 11.798 -0.778 -21.809 1.00 89.88 95 PRO A O 1
ATOM 701 N N . ASP A 1 96 ? 12.233 -1.276 -23.950 1.00 95.62 96 ASP A N 1
ATOM 702 C CA . ASP A 1 96 ? 11.200 -2.318 -24.043 1.00 95.62 96 ASP A CA 1
ATOM 703 C C . ASP A 1 96 ? 11.592 -3.538 -23.200 1.00 95.62 96 ASP A C 1
ATOM 705 O O . ASP A 1 96 ? 12.487 -4.313 -23.560 1.00 95.62 96 ASP A O 1
ATOM 709 N N . HIS A 1 97 ? 10.915 -3.712 -22.063 1.00 96.12 97 HIS A N 1
ATOM 710 C CA . HIS A 1 97 ? 11.231 -4.769 -21.110 1.00 96.12 97 HIS A CA 1
ATOM 711 C C . HIS A 1 97 ? 10.963 -6.175 -21.648 1.00 96.12 97 HIS A C 1
ATOM 713 O O . HIS A 1 97 ? 11.724 -7.104 -21.349 1.00 96.12 97 HIS A O 1
ATOM 719 N N . VAL A 1 98 ? 9.901 -6.339 -22.440 1.00 97.69 98 VAL A N 1
ATOM 720 C CA . VAL A 1 98 ? 9.478 -7.639 -22.968 1.00 97.69 98 VAL A CA 1
ATOM 721 C C . VAL A 1 98 ? 10.409 -8.063 -24.097 1.00 97.69 98 VAL A C 1
ATOM 723 O O . VAL A 1 98 ? 10.895 -9.196 -24.094 1.00 97.69 98 VAL A O 1
ATOM 726 N N . ALA A 1 99 ? 10.708 -7.160 -25.033 1.00 97.69 99 ALA A N 1
ATOM 727 C CA . ALA A 1 99 ? 11.617 -7.428 -26.143 1.00 97.69 99 ALA A CA 1
ATOM 728 C C . ALA A 1 99 ? 13.059 -7.652 -25.666 1.00 97.69 99 ALA A C 1
ATOM 730 O O . ALA A 1 99 ? 13.755 -8.515 -26.206 1.00 97.69 99 ALA A O 1
ATOM 731 N N . ALA A 1 100 ? 13.499 -6.921 -24.637 1.00 95.12 100 ALA A N 1
ATOM 732 C CA . ALA A 1 100 ? 14.810 -7.115 -24.020 1.00 95.12 100 ALA A CA 1
ATOM 733 C C . ALA A 1 100 ? 14.887 -8.369 -23.128 1.00 95.12 100 ALA A C 1
ATOM 735 O O . ALA A 1 100 ? 15.984 -8.818 -22.793 1.00 95.12 100 ALA A O 1
ATOM 736 N N . GLY A 1 101 ? 13.744 -8.950 -22.745 1.00 95.31 101 GLY A N 1
ATOM 737 C CA . GLY A 1 101 ? 13.681 -10.132 -21.888 1.00 95.31 101 GLY A CA 1
ATOM 738 C C . GLY A 1 101 ? 14.146 -9.870 -20.453 1.00 95.31 101 GLY A C 1
ATOM 739 O O . GLY A 1 101 ? 14.736 -10.757 -19.829 1.00 95.31 101 GLY A O 1
ATOM 740 N N . TYR A 1 102 ? 13.916 -8.662 -19.927 1.00 93.31 102 TYR A N 1
ATOM 741 C CA . TYR A 1 102 ? 14.332 -8.318 -18.567 1.00 93.31 102 TYR A CA 1
ATOM 742 C C . TYR A 1 102 ? 13.591 -9.141 -17.510 1.00 93.31 102 TYR A C 1
ATOM 744 O O . TYR A 1 102 ? 12.429 -9.511 -17.701 1.00 93.31 102 TYR A O 1
ATOM 752 N N . PRO A 1 103 ? 14.233 -9.436 -16.366 1.00 93.25 103 PRO A N 1
ATOM 753 C CA . PRO A 1 103 ? 13.572 -10.155 -15.290 1.00 93.25 103 PRO A CA 1
ATOM 754 C C . PRO A 1 103 ? 12.425 -9.325 -14.709 1.00 93.25 103 PRO A C 1
ATOM 756 O O . PRO A 1 103 ? 12.518 -8.111 -14.576 1.00 93.25 103 PRO A O 1
ATOM 759 N N . ARG A 1 104 ? 11.383 -10.003 -14.228 1.00 95.31 104 ARG A N 1
ATOM 760 C CA . ARG A 1 104 ? 10.272 -9.384 -13.480 1.00 95.31 104 ARG A CA 1
ATOM 761 C C . ARG A 1 104 ? 10.624 -9.118 -12.004 1.00 95.31 104 ARG A C 1
ATOM 763 O O . ARG A 1 104 ? 9.762 -9.138 -11.138 1.00 95.31 104 ARG A O 1
ATOM 770 N N . ARG A 1 105 ? 11.920 -8.938 -11.720 1.00 93.06 105 ARG A N 1
ATOM 771 C CA . ARG A 1 105 ? 12.461 -8.513 -10.420 1.00 93.06 105 ARG A CA 1
ATOM 772 C C . ARG A 1 105 ? 12.727 -7.020 -10.504 1.00 93.06 105 ARG A C 1
ATOM 774 O O . ARG A 1 105 ? 13.839 -6.597 -10.816 1.00 93.06 105 AR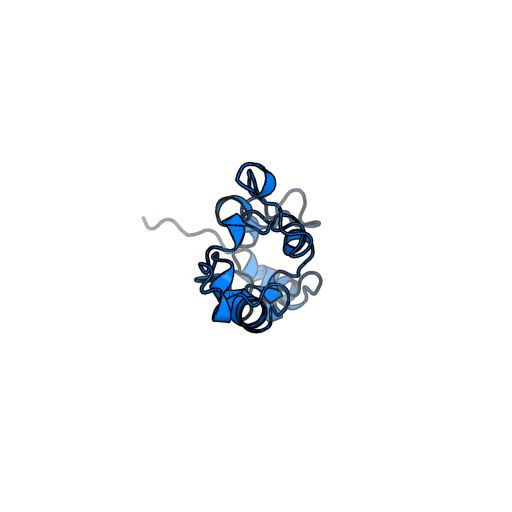G A O 1
ATOM 781 N N . CYS A 1 106 ? 11.659 -6.252 -10.352 1.00 94.00 106 CYS A N 1
ATOM 782 C CA . CYS A 1 106 ? 11.636 -4.814 -10.583 1.00 94.00 106 CYS A CA 1
ATOM 783 C C . CYS A 1 106 ? 12.672 -4.076 -9.725 1.00 94.00 106 CYS A C 1
ATOM 785 O O . CYS A 1 106 ? 13.310 -3.142 -10.198 1.00 94.00 106 CYS A O 1
ATOM 787 N N . GLU A 1 107 ? 12.885 -4.552 -8.499 1.00 91.12 107 GLU A N 1
ATOM 788 C CA . GLU A 1 107 ? 13.796 -4.010 -7.492 1.00 91.12 107 GLU A CA 1
ATOM 789 C C . GLU A 1 107 ? 15.283 -4.058 -7.877 1.00 91.12 107 GLU A C 1
ATOM 791 O O . GLU A 1 107 ? 16.116 -3.466 -7.198 1.00 91.12 107 GLU A O 1
ATOM 796 N N . VAL A 1 108 ? 15.631 -4.756 -8.963 1.00 89.81 108 VAL A N 1
ATOM 797 C CA . VAL A 1 108 ? 16.996 -4.762 -9.512 1.00 89.81 108 VAL A CA 1
ATOM 798 C C . VAL A 1 108 ? 17.338 -3.429 -10.186 1.00 89.81 108 VAL A C 1
ATOM 800 O O . VAL A 1 108 ? 18.511 -3.066 -10.235 1.00 89.81 108 VAL A O 1
ATOM 803 N N . CYS A 1 109 ? 16.330 -2.719 -10.703 1.00 90.81 109 CYS A N 1
ATOM 804 C CA . CYS A 1 109 ? 16.513 -1.491 -11.483 1.00 90.81 109 CYS A CA 1
ATOM 805 C C . CYS A 1 109 ? 15.662 -0.323 -10.966 1.00 90.81 109 CYS A C 1
ATOM 807 O O . CYS A 1 109 ? 15.990 0.836 -11.187 1.00 90.81 109 CYS A O 1
ATOM 809 N N . HIS A 1 110 ? 14.536 -0.601 -10.316 1.00 93.12 110 HIS A N 1
ATOM 810 C CA . HIS A 1 110 ? 13.586 0.408 -9.868 1.00 93.12 110 HIS A CA 1
ATOM 811 C C . HIS A 1 110 ? 13.438 0.370 -8.355 1.00 93.12 110 HIS A C 1
ATOM 813 O O . HIS A 1 110 ? 13.590 -0.672 -7.721 1.00 93.12 110 HIS A O 1
ATOM 819 N N . THR A 1 111 ? 13.075 1.505 -7.769 1.00 91.94 111 THR A N 1
ATOM 820 C CA . THR A 1 111 ? 12.795 1.592 -6.337 1.00 91.94 111 THR A CA 1
ATOM 821 C C . THR A 1 111 ? 11.351 2.007 -6.115 1.00 91.94 111 THR A C 1
ATOM 823 O O . THR A 1 111 ? 10.699 2.592 -6.980 1.00 91.94 111 THR A O 1
ATOM 826 N N . ALA A 1 112 ? 10.846 1.773 -4.907 1.00 92.25 112 ALA A N 1
ATOM 827 C CA . ALA A 1 112 ? 9.517 2.237 -4.527 1.00 92.25 112 ALA A CA 1
ATOM 828 C C . ALA A 1 112 ? 9.376 3.778 -4.559 1.00 92.25 112 ALA A C 1
ATOM 830 O O . ALA A 1 112 ? 8.262 4.292 -4.472 1.00 92.25 112 ALA A O 1
ATOM 831 N N . ALA A 1 113 ? 10.478 4.534 -4.683 1.00 91.69 113 ALA A N 1
ATOM 832 C CA . ALA A 1 113 ? 10.437 5.985 -4.855 1.00 91.69 113 ALA A CA 1
ATOM 833 C C . ALA A 1 113 ? 9.930 6.403 -6.250 1.00 91.69 113 ALA A C 1
ATOM 835 O O . ALA A 1 113 ? 9.339 7.479 -6.383 1.00 91.69 113 ALA A O 1
ATOM 836 N N . GLY A 1 114 ? 10.113 5.553 -7.265 1.00 90.69 114 GLY A N 1
ATOM 837 C CA . GLY A 1 114 ? 9.618 5.779 -8.618 1.00 90.69 114 GLY A CA 1
ATOM 838 C C . GLY A 1 114 ? 10.239 4.852 -9.666 1.00 90.69 114 GLY A C 1
ATOM 839 O O . GLY A 1 114 ? 11.320 4.299 -9.477 1.00 90.69 114 GLY A O 1
ATOM 840 N N . TRP A 1 115 ? 9.551 4.728 -10.804 1.00 90.94 115 TRP A N 1
ATOM 841 C CA . TRP A 1 115 ? 10.019 3.952 -11.958 1.00 90.94 115 TRP A CA 1
ATOM 842 C C . TRP A 1 115 ? 11.134 4.648 -12.745 1.00 90.94 115 TRP A C 1
ATOM 844 O O . TRP A 1 115 ? 11.947 3.975 -13.367 1.00 90.94 115 TRP A O 1
ATOM 854 N N . ASN A 1 116 ? 11.179 5.984 -12.721 1.00 87.44 116 ASN A N 1
ATOM 855 C CA . ASN A 1 116 ? 12.107 6.780 -13.518 1.00 87.44 116 ASN A CA 1
ATOM 856 C C . ASN A 1 116 ? 12.861 7.812 -12.659 1.00 87.44 116 ASN A C 1
ATOM 858 O O . ASN A 1 116 ? 12.207 8.550 -11.914 1.00 87.44 116 ASN A O 1
ATOM 862 N N . PRO A 1 117 ? 14.191 7.943 -12.825 1.00 84.94 117 PRO A N 1
ATOM 863 C CA . PRO A 1 117 ? 15.059 7.042 -13.591 1.00 84.94 117 PRO A CA 1
ATOM 864 C C . PRO A 1 117 ? 15.139 5.653 -12.936 1.00 84.94 117 PRO A C 1
ATOM 866 O O . PRO A 1 117 ? 14.952 5.525 -11.729 1.00 84.94 117 PRO A O 1
ATOM 869 N N . ALA A 1 118 ? 15.433 4.625 -13.730 1.00 85.69 118 ALA A N 1
ATOM 870 C CA . ALA A 1 118 ? 15.908 3.365 -13.176 1.00 85.69 118 ALA A CA 1
ATOM 871 C C . ALA A 1 118 ? 17.310 3.588 -12.582 1.00 85.69 118 ALA A C 1
ATOM 873 O O . ALA A 1 118 ? 18.184 4.175 -13.226 1.00 85.69 118 ALA A O 1
ATOM 874 N N . GLU A 1 119 ? 17.508 3.159 -11.343 1.00 79.31 119 GLU A N 1
ATOM 875 C CA . GLU A 1 119 ? 18.786 3.228 -10.652 1.00 79.31 119 GLU A CA 1
ATOM 876 C C . GLU A 1 119 ? 19.500 1.889 -10.821 1.00 79.31 119 GLU A C 1
ATOM 878 O O . GLU A 1 119 ? 19.004 0.843 -10.407 1.00 79.31 119 GLU A O 1
ATOM 883 N N . PHE A 1 120 ? 20.680 1.918 -11.434 1.00 73.00 120 PHE A N 1
ATOM 884 C CA . PHE A 1 120 ? 21.485 0.725 -11.649 1.00 73.00 120 PHE A CA 1
ATOM 885 C C . PHE A 1 120 ? 22.808 0.851 -10.906 1.00 73.00 120 PHE A C 1
ATOM 887 O O . PHE A 1 120 ? 23.648 1.689 -11.245 1.00 73.00 120 PHE A O 1
ATOM 894 N N . GLU A 1 121 ? 23.053 -0.029 -9.942 1.00 65.62 121 GLU A N 1
ATOM 895 C CA . GLU A 1 121 ? 24.396 -0.160 -9.392 1.00 65.62 121 GLU A CA 1
ATOM 896 C C . GLU A 1 121 ? 25.300 -0.841 -10.436 1.00 65.62 121 GLU A C 1
ATOM 898 O O . GLU A 1 121 ? 25.185 -2.034 -10.713 1.00 65.62 121 GLU A O 1
ATOM 903 N N . GLY A 1 122 ? 26.193 -0.065 -11.056 1.00 60.00 122 GLY A N 1
ATOM 904 C CA . GLY A 1 122 ? 27.233 -0.583 -11.947 1.00 60.00 122 GLY A CA 1
ATOM 905 C C . GLY A 1 122 ? 26.861 -0.740 -13.425 1.00 60.00 122 GLY A C 1
ATOM 906 O O . GLY A 1 122 ? 27.673 -1.294 -14.158 1.00 60.00 122 GLY A O 1
ATOM 907 N N . HIS A 1 123 ? 25.716 -0.234 -13.900 1.00 66.56 123 HIS A N 1
ATOM 908 C CA . HIS A 1 123 ? 25.413 -0.189 -15.344 1.00 66.56 123 HIS A CA 1
ATOM 909 C C . HIS A 1 123 ? 26.539 0.496 -16.131 1.00 66.56 123 HIS A C 1
ATOM 911 O O . HIS A 1 123 ? 27.074 -0.079 -17.073 1.00 66.56 123 HIS A O 1
ATOM 917 N N . ASP A 1 124 ? 26.994 1.655 -15.659 1.00 65.62 124 ASP A N 1
ATOM 918 C CA . ASP A 1 124 ? 28.050 2.441 -16.313 1.00 65.62 124 ASP A CA 1
ATOM 919 C C . ASP A 1 124 ? 29.465 1.886 -16.070 1.00 65.62 124 ASP A C 1
ATOM 921 O O . ASP A 1 124 ? 30.443 2.411 -16.591 1.00 65.62 124 ASP A O 1
ATOM 925 N N . ALA A 1 125 ? 29.612 0.839 -15.250 1.00 60.88 125 ALA A N 1
ATOM 926 C CA . ALA A 1 125 ? 30.913 0.230 -14.974 1.00 60.88 125 ALA A CA 1
ATOM 927 C C . ALA A 1 125 ? 31.332 -0.789 -16.050 1.00 60.88 125 ALA A C 1
ATOM 929 O O . ALA A 1 125 ? 32.489 -1.213 -16.068 1.00 60.88 125 ALA A O 1
ATOM 930 N N . TYR A 1 126 ? 30.405 -1.191 -16.926 1.00 55.72 126 TYR A N 1
ATOM 931 C CA . TYR A 1 126 ? 30.614 -2.236 -17.932 1.00 55.72 126 TYR A CA 1
ATOM 932 C C . TYR A 1 126 ? 30.438 -1.755 -19.384 1.00 55.72 126 TYR A C 1
ATOM 934 O O . TYR A 1 126 ? 30.485 -2.592 -20.290 1.00 55.72 126 TYR A O 1
ATOM 942 N N . TRP A 1 127 ? 30.298 -0.441 -19.608 1.00 55.62 127 TRP A N 1
ATOM 943 C CA . TRP A 1 127 ? 30.247 0.196 -20.932 1.00 55.62 127 TRP A CA 1
ATOM 944 C C . TRP A 1 127 ? 31.282 1.316 -21.061 1.00 55.62 127 TRP A C 1
ATOM 946 O O . TRP A 1 127 ? 31.286 2.223 -20.202 1.00 55.62 127 TRP A O 1
#

Radius of gyration: 20.81 Å; chains: 1; bounding box: 54×33×60 Å

Secondary structure (DSSP, 8-state):
--------HHHHHHHHHHT-BTTBTTTTT--S-GGGT--SS--SS---TTGGGTS---GGGGGS-GGGT-TT-SSS---SHHHHHHHHHHH-BTTBHHHHT--S-GGGT-BTTBSSSPP-TTGGG--

Foldseek 3Di:
DDPPDPDQPCVVCVVVLCPDVVPNNVQLVPDSNQVCFADPVGRPPTHNPCPVVPPNCDACSVVDDPCVQQVVHDPPRDRQPCVPCVVVLCPDVVPNNVVVV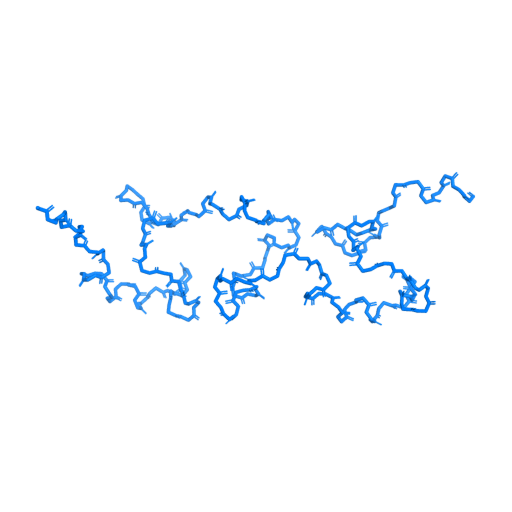PDSRQVQFDDSNDVPPGDHDCPVVPD

Sequence (127 aa):
MAARAGFPCVECHRPAYDAATDPDHVASGYPTTCVTCHSLGAWTPADFTGHDAFWPLLGKHADVGCESCHADGYAGTPTDCDSCHHPDYVAAEDPDHVAAGYPRRCEVCHTAAGWNPAEFEGHDAYW